Protein AF-A0A6F8TDX7-F1 (afdb_monomer)

Structure (mmCIF, N/CA/C/O backbone):
data_AF-A0A6F8TDX7-F1
#
_entry.id   AF-A0A6F8TDX7-F1
#
loop_
_atom_site.group_PDB
_atom_site.id
_atom_site.type_symbol
_atom_site.label_atom_id
_atom_site.label_alt_id
_atom_site.label_comp_id
_atom_site.label_asym_id
_atom_site.label_entity_id
_atom_site.label_seq_id
_atom_site.pdbx_PDB_ins_code
_atom_site.Cartn_x
_atom_site.Cartn_y
_atom_site.Cartn_z
_atom_site.occupancy
_atom_site.B_iso_or_equiv
_atom_site.auth_seq_id
_atom_site.auth_comp_id
_atom_site.auth_asym_id
_atom_site.auth_atom_id
_atom_site.pdbx_PDB_model_num
ATOM 1 N N . MET A 1 1 ? -5.948 15.419 -8.440 1.00 60.44 1 MET A N 1
ATOM 2 C CA . MET A 1 1 ? -5.356 14.164 -7.933 1.00 60.44 1 MET A CA 1
ATOM 3 C C . MET A 1 1 ? -5.676 13.058 -8.921 1.00 60.44 1 MET A C 1
ATOM 5 O O . MET A 1 1 ? -6.829 12.977 -9.316 1.00 60.44 1 MET A O 1
ATOM 9 N N . ASN A 1 2 ? -4.688 12.266 -9.343 1.00 82.44 2 ASN A N 1
ATOM 10 C CA . ASN A 1 2 ? -4.920 11.080 -10.170 1.00 82.44 2 ASN A CA 1
ATOM 11 C C . ASN A 1 2 ? -4.604 9.845 -9.317 1.00 82.44 2 ASN A C 1
ATOM 13 O O . ASN A 1 2 ? -3.468 9.708 -8.871 1.00 82.44 2 ASN A O 1
ATOM 17 N N . VAL A 1 3 ? -5.628 9.042 -9.024 1.00 92.38 3 VAL A N 1
ATOM 18 C CA . VAL A 1 3 ? -5.518 7.770 -8.299 1.00 92.38 3 VAL A CA 1
ATOM 19 C C . VAL A 1 3 ? -5.311 6.690 -9.349 1.00 92.38 3 VAL A C 1
ATOM 21 O O . VAL A 1 3 ? -6.146 6.545 -10.242 1.00 92.38 3 VAL A O 1
ATOM 24 N N . ASP A 1 4 ? -4.206 5.953 -9.264 1.00 96.38 4 ASP A N 1
ATOM 25 C CA . ASP A 1 4 ? -3.903 4.907 -10.239 1.00 96.38 4 ASP A CA 1
ATOM 26 C C . ASP A 1 4 ? -4.340 3.506 -9.773 1.00 96.38 4 ASP A C 1
ATOM 28 O O . ASP A 1 4 ? -4.879 3.300 -8.683 1.00 96.38 4 ASP A O 1
ATOM 32 N N . ALA A 1 5 ? -4.124 2.507 -10.629 1.00 97.50 5 ALA A N 1
ATOM 33 C CA . ALA A 1 5 ? -4.516 1.130 -10.348 1.00 97.50 5 ALA A CA 1
ATOM 34 C C . ALA A 1 5 ? -3.812 0.522 -9.119 1.00 97.50 5 ALA A C 1
ATOM 36 O O . ALA A 1 5 ? -4.362 -0.384 -8.492 1.00 97.50 5 ALA A O 1
ATOM 37 N N . ILE A 1 6 ? -2.607 0.984 -8.772 1.00 97.44 6 ILE A N 1
ATOM 38 C CA . ILE A 1 6 ? -1.903 0.530 -7.569 1.00 97.44 6 ILE A CA 1
ATOM 39 C C . ILE A 1 6 ? -2.558 1.145 -6.338 1.00 97.44 6 ILE A C 1
ATOM 41 O O . ILE A 1 6 ? -2.807 0.432 -5.368 1.00 97.44 6 ILE A O 1
ATOM 45 N N . ASP A 1 7 ? -2.895 2.431 -6.389 1.00 96.38 7 ASP A N 1
ATOM 46 C CA . ASP A 1 7 ? -3.587 3.103 -5.291 1.00 96.38 7 ASP A CA 1
ATOM 47 C C . ASP A 1 7 ? -4.947 2.445 -5.001 1.00 96.38 7 ASP A C 1
ATOM 49 O O . ASP A 1 7 ? -5.283 2.200 -3.845 1.00 96.38 7 ASP A O 1
ATOM 53 N N . LEU A 1 8 ? -5.693 2.052 -6.040 1.00 96.75 8 LEU A N 1
ATOM 54 C CA . LEU A 1 8 ? -6.944 1.300 -5.878 1.00 96.75 8 LEU A CA 1
ATOM 55 C C . LEU A 1 8 ? -6.733 -0.071 -5.216 1.00 96.75 8 LEU A C 1
ATOM 57 O O . LEU A 1 8 ? -7.545 -0.482 -4.387 1.00 96.75 8 LEU A O 1
ATOM 61 N N . LYS A 1 9 ? -5.644 -0.780 -5.541 1.00 97.31 9 LYS A N 1
ATOM 62 C CA . LYS A 1 9 ? -5.294 -2.046 -4.874 1.00 97.31 9 LYS A CA 1
ATOM 63 C C . LYS A 1 9 ? -4.923 -1.829 -3.410 1.00 97.31 9 LYS A C 1
ATOM 65 O O . LYS A 1 9 ? -5.371 -2.596 -2.565 1.00 97.31 9 LYS A O 1
ATOM 70 N N . ILE A 1 10 ? -4.148 -0.784 -3.115 1.00 95.62 10 ILE A N 1
ATOM 71 C CA . ILE A 1 10 ? -3.806 -0.385 -1.744 1.00 95.62 10 ILE A CA 1
ATOM 72 C C . ILE A 1 10 ? -5.084 -0.150 -0.934 1.00 95.62 10 ILE A C 1
ATOM 74 O O . ILE A 1 10 ? -5.245 -0.727 0.139 1.00 95.62 10 ILE A O 1
ATOM 78 N N . LEU A 1 11 ? -6.012 0.648 -1.470 1.00 94.75 11 LEU A N 1
ATOM 79 C CA . LEU A 1 11 ? -7.288 0.937 -0.816 1.00 94.75 11 LEU A CA 1
ATOM 80 C C . LEU A 1 11 ? -8.105 -0.332 -0.594 1.00 94.75 11 LEU A C 1
ATOM 82 O O . LEU A 1 11 ? -8.619 -0.523 0.502 1.00 94.75 11 LEU A O 1
ATOM 86 N N . LYS A 1 12 ? -8.172 -1.218 -1.592 1.00 95.94 12 LYS A N 1
ATOM 87 C CA . LYS A 1 12 ? -8.859 -2.504 -1.464 1.00 95.94 12 LYS A CA 1
ATOM 88 C C . LYS A 1 12 ? -8.288 -3.345 -0.320 1.00 95.94 12 LYS A C 1
ATOM 90 O O . LYS A 1 12 ? -9.039 -3.757 0.553 1.00 95.94 12 LYS A O 1
ATOM 95 N N . TYR A 1 13 ? -6.972 -3.552 -0.281 1.00 96.12 13 TYR A N 1
ATOM 96 C CA . TYR A 1 13 ? -6.354 -4.355 0.777 1.00 96.12 13 TYR A CA 1
ATOM 97 C C . TYR A 1 13 ? -6.519 -3.732 2.167 1.00 96.12 13 TYR A C 1
ATOM 99 O O . TYR A 1 13 ? -6.744 -4.458 3.130 1.00 96.12 13 TYR A O 1
ATOM 107 N N . LEU A 1 14 ? -6.452 -2.403 2.280 1.00 92.06 14 LEU A N 1
ATOM 108 C CA . LEU A 1 14 ? -6.681 -1.706 3.547 1.00 92.06 14 LEU A CA 1
ATOM 109 C C . LEU A 1 14 ? -8.151 -1.735 3.987 1.00 92.06 14 LEU A C 1
ATOM 111 O O . LEU A 1 14 ? -8.416 -1.823 5.184 1.00 92.06 14 LEU A O 1
ATOM 115 N N . GLN A 1 15 ? -9.100 -1.684 3.048 1.00 91.50 15 GLN A N 1
ATOM 116 C CA . GLN A 1 15 ? -10.525 -1.866 3.337 1.00 91.50 15 GLN A CA 1
ATOM 117 C C . GLN A 1 15 ? -10.824 -3.296 3.799 1.00 91.50 15 GLN A C 1
ATOM 119 O O . GLN A 1 15 ? -11.572 -3.476 4.758 1.00 91.50 15 GLN A O 1
ATOM 124 N N . ASP A 1 16 ? -10.206 -4.292 3.161 1.00 93.62 16 ASP A N 1
ATOM 125 C CA . ASP A 1 16 ? -10.363 -5.704 3.516 1.00 93.62 16 ASP A CA 1
ATOM 126 C C . ASP A 1 16 ? -9.678 -6.026 4.862 1.00 93.62 16 ASP A C 1
ATOM 128 O O . ASP A 1 16 ? -10.211 -6.783 5.676 1.00 93.62 16 ASP A O 1
ATOM 132 N N . ASN A 1 17 ? -8.501 -5.443 5.125 1.00 90.94 17 ASN A N 1
ATOM 133 C CA . ASN A 1 17 ? -7.751 -5.619 6.367 1.00 90.94 17 ASN A CA 1
ATOM 134 C C . ASN A 1 17 ? -6.925 -4.372 6.739 1.00 90.94 17 ASN A C 1
ATOM 136 O O . ASN A 1 17 ? -5.750 -4.235 6.393 1.00 90.94 17 ASN A O 1
ATOM 140 N N . ALA A 1 18 ? -7.502 -3.509 7.575 1.00 88.06 18 ALA A N 1
ATOM 141 C CA . ALA A 1 18 ? -6.844 -2.294 8.062 1.00 88.06 18 ALA A CA 1
ATOM 142 C C . ALA A 1 18 ? -5.656 -2.541 9.023 1.00 88.06 18 ALA A C 1
ATOM 144 O O . ALA A 1 18 ? -5.024 -1.585 9.469 1.00 88.06 18 ALA A O 1
ATOM 145 N N . ARG A 1 19 ? -5.359 -3.799 9.388 1.00 87.88 19 ARG A N 1
ATOM 146 C CA . ARG A 1 19 ? -4.227 -4.156 10.266 1.00 87.88 19 ARG A CA 1
ATOM 147 C C . ARG A 1 19 ? -2.945 -4.493 9.506 1.00 87.88 19 ARG A C 1
ATOM 149 O O . ARG A 1 19 ? -1.938 -4.745 10.162 1.00 87.88 19 ARG A O 1
ATOM 156 N N . LEU A 1 20 ? -2.978 -4.513 8.171 1.00 90.88 20 LEU A N 1
ATOM 157 C CA . LEU A 1 20 ? -1.787 -4.750 7.359 1.00 90.88 20 LEU A CA 1
ATOM 158 C C . LEU A 1 20 ? -0.714 -3.706 7.676 1.00 90.88 20 LEU A C 1
ATOM 160 O O . LEU A 1 20 ? -0.959 -2.497 7.658 1.00 90.88 20 LEU A O 1
ATOM 164 N N . SER A 1 21 ? 0.495 -4.180 7.943 1.00 89.88 21 SER A N 1
ATOM 165 C CA . SER A 1 21 ? 1.669 -3.324 8.013 1.00 89.88 21 SER A CA 1
ATOM 166 C C . SER A 1 21 ? 2.004 -2.756 6.631 1.00 89.88 21 SER A C 1
ATOM 168 O O . SER A 1 21 ? 1.644 -3.311 5.593 1.00 89.88 21 SER A O 1
ATOM 170 N N . ASN A 1 22 ? 2.770 -1.662 6.602 1.00 88.75 22 ASN A N 1
ATOM 171 C CA . ASN A 1 22 ? 3.261 -1.102 5.339 1.00 88.75 22 ASN A CA 1
ATOM 172 C C . ASN A 1 22 ? 4.129 -2.092 4.547 1.00 88.75 22 ASN A C 1
ATOM 174 O O . ASN A 1 22 ? 4.199 -1.972 3.328 1.00 88.75 22 ASN A O 1
ATOM 178 N N . GLN A 1 23 ? 4.789 -3.042 5.221 1.00 94.25 23 GLN A N 1
ATOM 179 C CA . GLN A 1 23 ? 5.583 -4.077 4.561 1.00 94.25 23 GLN A CA 1
ATOM 180 C C . GLN A 1 23 ? 4.675 -5.109 3.884 1.00 94.25 23 GLN A C 1
ATOM 182 O O . GLN A 1 23 ? 4.809 -5.326 2.686 1.00 94.25 23 GLN A O 1
ATOM 187 N N . GLU A 1 24 ? 3.698 -5.661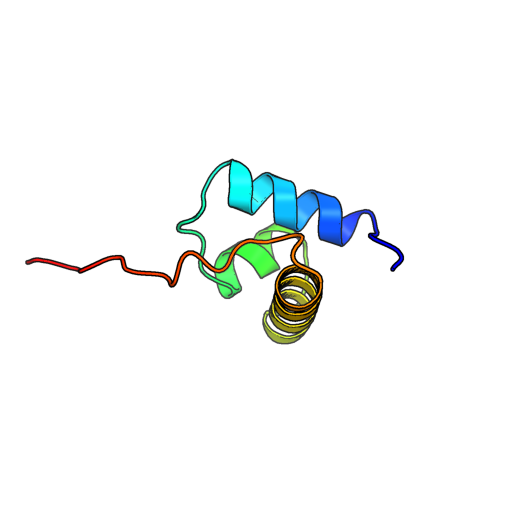 4.608 1.00 96.38 24 GLU A N 1
ATOM 188 C CA . GLU A 1 24 ?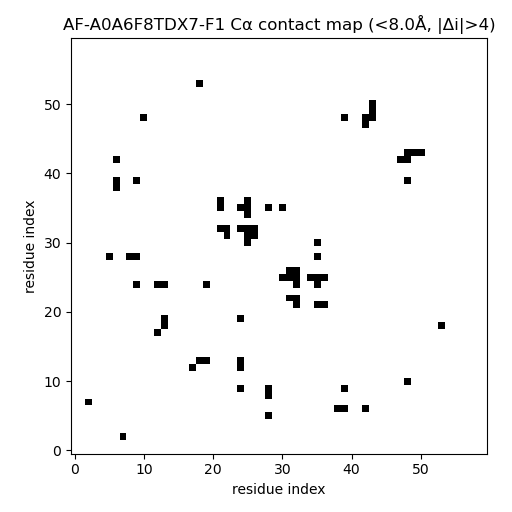 2.743 -6.627 4.043 1.00 96.38 24 GLU A CA 1
ATOM 189 C C . GLU A 1 24 ? 1.941 -6.014 2.891 1.00 96.38 24 GLU A C 1
ATOM 191 O O . GLU A 1 24 ? 1.742 -6.638 1.851 1.00 96.38 24 GLU A O 1
ATOM 196 N N . LEU A 1 25 ? 1.515 -4.758 3.046 1.00 95.94 25 LEU A N 1
ATOM 197 C CA . LEU A 1 25 ? 0.813 -4.031 1.997 1.00 95.94 25 LEU A CA 1
ATOM 198 C C . LEU A 1 25 ? 1.690 -3.846 0.752 1.00 95.94 25 LEU A C 1
ATOM 200 O O . LEU A 1 2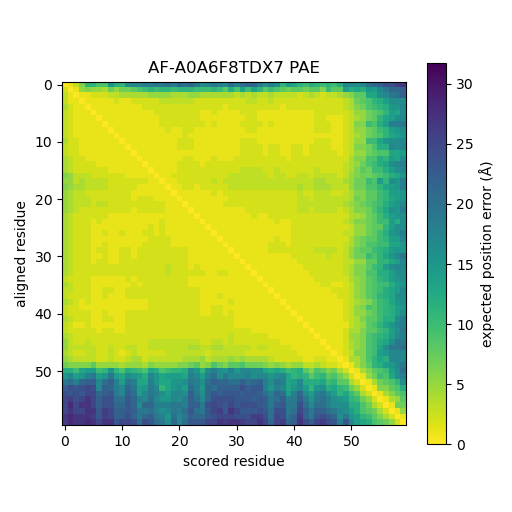5 ? 1.191 -4.001 -0.360 1.00 95.94 25 LEU A O 1
ATOM 204 N N . ALA A 1 26 ? 2.981 -3.542 0.929 1.00 97.75 26 ALA A N 1
ATOM 205 C CA . ALA A 1 26 ? 3.928 -3.386 -0.170 1.00 97.75 26 ALA A CA 1
ATOM 206 C C . ALA A 1 26 ? 4.144 -4.701 -0.930 1.00 97.75 26 ALA A C 1
ATOM 208 O O . ALA A 1 26 ? 4.119 -4.696 -2.163 1.00 97.75 26 ALA A O 1
ATOM 209 N N . ASP A 1 27 ? 4.264 -5.814 -0.205 1.00 98.25 27 ASP A N 1
ATOM 210 C CA . ASP A 1 27 ? 4.404 -7.149 -0.786 1.00 98.25 27 ASP A CA 1
ATOM 211 C C . ASP A 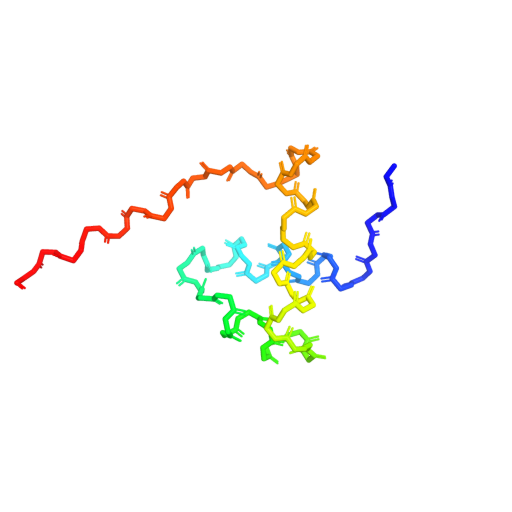1 27 ? 3.159 -7.511 -1.624 1.00 98.25 27 ASP A C 1
ATOM 213 O O . ASP A 1 27 ? 3.278 -7.957 -2.768 1.00 98.25 27 ASP A O 1
ATOM 217 N N . LEU A 1 28 ? 1.952 -7.217 -1.118 1.00 97.94 28 LEU A N 1
ATOM 218 C CA . LEU A 1 28 ? 0.673 -7.473 -1.801 1.00 97.94 28 LEU A CA 1
ATOM 219 C C . LEU A 1 28 ? 0.476 -6.673 -3.100 1.00 97.94 28 LEU A C 1
ATOM 221 O O . LEU A 1 28 ? -0.267 -7.105 -3.990 1.00 97.94 28 LEU A O 1
ATOM 225 N N . VAL A 1 29 ? 1.104 -5.499 -3.216 1.00 97.62 29 VAL A N 1
ATOM 226 C CA . VAL A 1 29 ? 1.015 -4.637 -4.410 1.00 97.62 29 VAL A CA 1
ATOM 227 C C . VAL A 1 29 ? 2.291 -4.632 -5.252 1.00 97.62 29 VAL A C 1
ATOM 229 O O . VAL A 1 29 ? 2.368 -3.879 -6.223 1.00 97.62 29 VAL A O 1
ATOM 232 N N . ASN A 1 30 ? 3.252 -5.501 -4.924 1.00 97.88 30 ASN A N 1
ATOM 233 C CA . ASN A 1 30 ? 4.540 -5.643 -5.600 1.00 97.88 30 ASN A CA 1
ATOM 234 C C . ASN A 1 30 ? 5.316 -4.315 -5.696 1.00 97.88 30 ASN A C 1
ATOM 236 O O . ASN A 1 30 ? 5.738 -3.882 -6.771 1.00 97.88 30 ASN A O 1
ATOM 240 N N . LEU A 1 31 ? 5.463 -3.643 -4.554 1.00 98.06 31 LEU A N 1
ATOM 241 C CA . LEU A 1 31 ? 6.254 -2.428 -4.397 1.00 98.06 31 LEU A CA 1
ATOM 242 C C . LEU A 1 31 ? 7.316 -2.604 -3.314 1.00 98.06 31 LEU A C 1
ATOM 244 O O . LEU A 1 31 ? 7.210 -3.454 -2.438 1.00 98.06 31 LEU A O 1
ATOM 248 N N . SER A 1 32 ? 8.316 -1.722 -3.316 1.00 97.75 32 SER A N 1
ATOM 249 C CA . SER A 1 32 ? 9.121 -1.532 -2.113 1.00 97.75 32 SER A CA 1
ATOM 250 C C . SER A 1 32 ? 8.272 -0.916 -0.994 1.00 97.75 32 SER A C 1
ATOM 252 O O . SER A 1 32 ? 7.359 -0.120 -1.248 1.00 97.75 32 SER A O 1
ATOM 254 N N . ALA A 1 33 ? 8.626 -1.203 0.260 1.00 94.94 33 ALA A N 1
ATOM 255 C CA . ALA A 1 33 ? 7.974 -0.604 1.426 1.00 94.94 33 ALA A CA 1
ATOM 256 C C . ALA A 1 33 ? 7.980 0.935 1.383 1.00 94.94 33 ALA A C 1
ATOM 258 O O . ALA A 1 33 ? 6.981 1.575 1.709 1.00 94.94 33 ALA A O 1
ATOM 259 N N . SER A 1 34 ? 9.074 1.547 0.913 1.00 96.44 34 SER A N 1
ATOM 260 C CA . SER A 1 34 ? 9.180 3.005 0.773 1.00 96.44 34 SER A CA 1
ATOM 261 C C . SER A 1 34 ? 8.232 3.573 -0.291 1.00 96.44 34 SER A C 1
ATOM 263 O O . SER A 1 34 ? 7.606 4.611 -0.058 1.00 96.44 34 SER A O 1
ATOM 265 N N . ALA A 1 35 ? 8.080 2.895 -1.434 1.00 96.62 35 ALA A N 1
ATOM 266 C CA . ALA A 1 35 ? 7.165 3.309 -2.494 1.00 96.62 35 ALA A CA 1
ATOM 267 C C . ALA A 1 35 ? 5.699 3.164 -2.061 1.00 96.62 35 ALA A C 1
ATOM 269 O O . ALA A 1 35 ? 4.904 4.083 -2.277 1.00 96.62 35 ALA A O 1
ATOM 270 N N . CYS A 1 36 ? 5.357 2.058 -1.394 1.00 96.81 36 CYS A N 1
ATOM 271 C CA . CYS A 1 36 ? 4.025 1.839 -0.837 1.00 96.81 36 CYS A CA 1
ATOM 272 C C . CYS A 1 36 ? 3.682 2.898 0.221 1.00 96.81 36 CYS A C 1
ATOM 274 O O . CYS A 1 36 ? 2.642 3.548 0.135 1.00 96.81 36 CYS A O 1
ATOM 276 N N . HIS A 1 37 ? 4.598 3.161 1.159 1.00 94.88 37 HIS A N 1
ATOM 277 C CA . HIS A 1 37 ? 4.401 4.172 2.197 1.00 94.88 37 HIS A CA 1
ATOM 278 C C . HIS A 1 37 ? 4.172 5.574 1.614 1.00 94.88 37 HIS A C 1
ATOM 280 O O . HIS A 1 37 ? 3.274 6.287 2.061 1.00 94.88 37 HIS A O 1
ATOM 286 N N . ARG A 1 38 ? 4.922 5.969 0.573 1.00 96.06 38 ARG A N 1
ATOM 287 C CA . ARG A 1 38 ? 4.712 7.260 -0.103 1.00 96.06 38 ARG A CA 1
ATOM 288 C C . ARG A 1 38 ? 3.305 7.370 -0.695 1.00 96.06 38 ARG A C 1
ATOM 290 O O . ARG A 1 38 ? 2.688 8.425 -0.575 1.00 96.06 38 ARG A O 1
ATOM 297 N N . ARG A 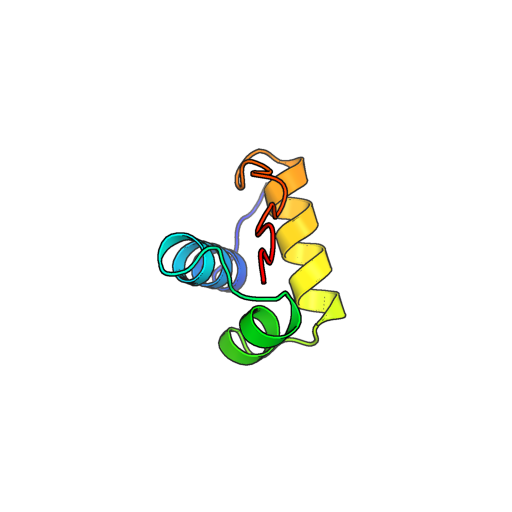1 39 ? 2.801 6.303 -1.320 1.00 95.75 39 ARG A N 1
ATOM 298 C CA . ARG A 1 39 ? 1.447 6.265 -1.894 1.00 95.75 39 ARG A CA 1
ATOM 299 C C . ARG A 1 39 ? 0.372 6.354 -0.819 1.00 95.75 39 ARG A C 1
ATOM 301 O O . ARG A 1 39 ? -0.474 7.238 -0.905 1.00 95.75 39 ARG A O 1
ATOM 308 N N . VAL A 1 40 ? 0.468 5.540 0.236 1.00 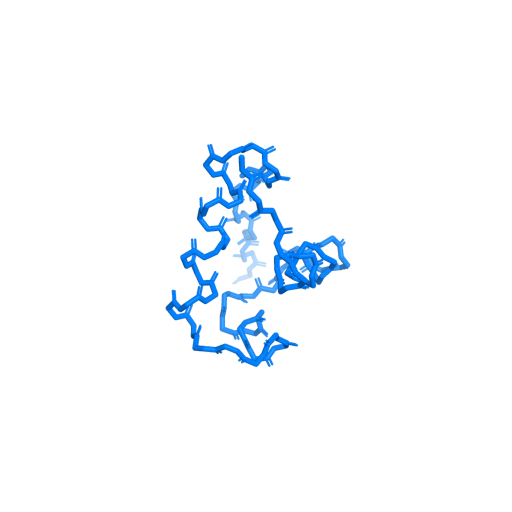93.75 40 VAL A N 1
ATOM 309 C CA . VAL A 1 40 ? -0.431 5.621 1.401 1.00 93.75 40 VAL A CA 1
ATOM 310 C C . VAL A 1 40 ? -0.440 7.039 1.967 1.00 93.75 40 VAL A C 1
ATOM 312 O O . VAL A 1 40 ? -1.506 7.618 2.152 1.00 93.75 40 VAL A O 1
ATOM 315 N N . LYS A 1 41 ? 0.735 7.660 2.131 1.00 93.31 41 LYS A N 1
ATOM 316 C CA . LYS A 1 41 ? 0.834 9.028 2.644 1.00 93.31 41 LYS A CA 1
ATOM 317 C C . LYS A 1 41 ? 0.139 10.054 1.750 1.00 93.31 41 LYS A C 1
ATOM 319 O O . LYS A 1 41 ? -0.478 10.991 2.257 1.00 93.31 41 LYS A O 1
ATOM 324 N N . ILE A 1 42 ? 0.241 9.901 0.430 1.00 94.38 42 ILE A N 1
ATOM 325 C CA . ILE A 1 42 ? -0.477 10.746 -0.530 1.00 94.38 42 ILE A CA 1
ATOM 326 C C . ILE A 1 42 ? -1.988 10.540 -0.378 1.00 94.38 42 ILE A C 1
ATOM 328 O O . ILE A 1 42 ? -2.707 11.527 -0.252 1.00 94.38 42 ILE A O 1
ATOM 332 N N . LEU A 1 43 ? -2.469 9.298 -0.322 1.00 92.50 43 LEU A N 1
ATOM 333 C CA . LEU A 1 43 ? -3.894 8.997 -0.144 1.00 92.50 43 LEU A CA 1
ATOM 334 C C . LEU A 1 43 ? -4.447 9.573 1.172 1.00 92.50 43 LEU A C 1
ATOM 336 O O . LEU A 1 43 ? -5.511 10.188 1.164 1.00 92.50 43 LEU A O 1
ATOM 340 N N . GLU A 1 44 ? -3.699 9.472 2.273 1.00 92.25 44 GLU A N 1
ATOM 341 C CA . GLU A 1 44 ? -4.029 10.117 3.554 1.00 92.25 44 GLU A CA 1
ATOM 342 C C . GLU A 1 44 ? -4.081 11.646 3.444 1.00 92.25 44 GLU A C 1
ATOM 344 O O . GLU A 1 44 ? -5.026 12.284 3.899 1.00 92.25 44 GLU A O 1
ATOM 349 N N . THR A 1 45 ? -3.060 12.252 2.830 1.00 92.81 45 THR A N 1
ATOM 350 C CA . THR A 1 45 ? -2.933 13.720 2.730 1.00 92.81 45 THR A CA 1
ATOM 351 C C . THR A 1 45 ? -4.067 14.327 1.907 1.00 92.81 45 THR A C 1
ATOM 353 O O . THR A 1 45 ? -4.423 15.485 2.097 1.00 92.81 45 THR A O 1
ATOM 356 N N . ASN A 1 46 ? -4.653 13.539 1.007 1.00 91.31 46 ASN A N 1
ATOM 357 C CA . ASN A 1 46 ? -5.781 13.950 0.179 1.00 91.31 46 ASN A CA 1
ATOM 358 C C . ASN A 1 46 ? -7.136 13.519 0.747 1.00 91.31 46 ASN A C 1
ATOM 360 O O . ASN A 1 46 ? -8.146 13.657 0.064 1.00 91.31 46 ASN A O 1
ATOM 364 N N . GLY A 1 47 ? -7.163 13.004 1.980 1.00 90.38 47 GLY A N 1
ATOM 365 C CA . GLY A 1 47 ? -8.389 12.608 2.670 1.00 90.38 47 GLY A CA 1
ATOM 366 C C . GLY A 1 47 ? -9.073 11.373 2.082 1.00 90.38 47 GLY A C 1
ATOM 367 O O . GLY A 1 47 ? -10.227 11.120 2.405 1.00 90.38 47 GLY A O 1
ATOM 368 N N . ILE A 1 48 ? -8.390 10.609 1.221 1.00 89.88 48 ILE A N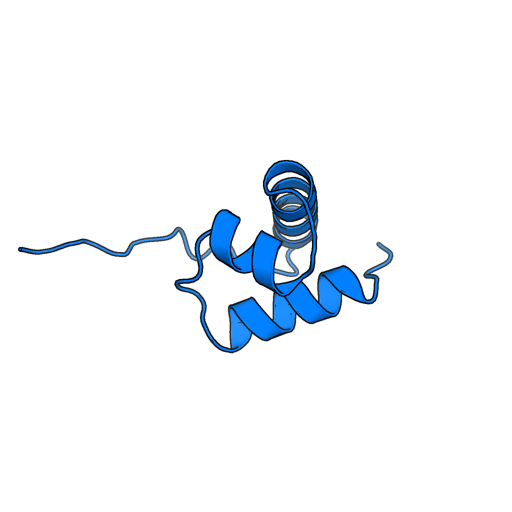 1
ATOM 369 C CA . ILE A 1 48 ? -8.919 9.361 0.647 1.00 89.88 48 ILE A CA 1
ATOM 370 C C . ILE A 1 48 ? -8.840 8.234 1.684 1.00 89.88 48 ILE A C 1
ATOM 372 O O . ILE A 1 48 ? -9.735 7.398 1.765 1.00 89.88 48 ILE A O 1
ATOM 376 N N . ILE A 1 49 ? -7.774 8.225 2.488 1.00 89.06 49 ILE A N 1
ATOM 377 C CA . ILE A 1 49 ? -7.657 7.377 3.676 1.00 89.06 49 ILE A CA 1
ATOM 378 C C . ILE A 1 49 ? -7.841 8.272 4.895 1.00 89.06 49 ILE A C 1
ATOM 380 O O . ILE A 1 49 ? -7.064 9.203 5.111 1.00 89.06 49 ILE A O 1
ATOM 384 N N . GLU A 1 50 ? -8.848 7.978 5.711 1.00 82.31 50 GLU A N 1
ATOM 385 C CA . GLU A 1 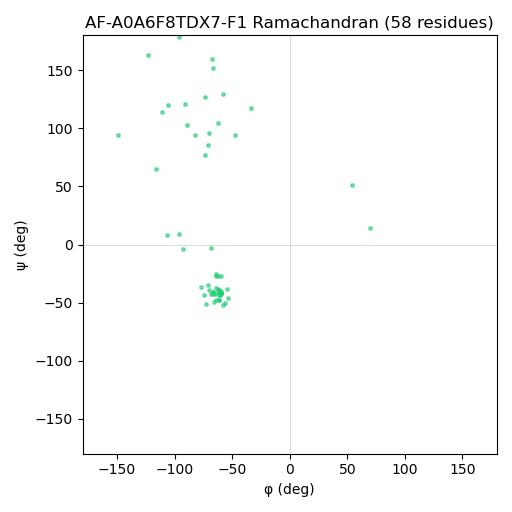50 ? -8.960 8.591 7.027 1.00 82.31 50 GLU A CA 1
ATOM 386 C C . GLU A 1 50 ? -7.904 7.970 7.945 1.00 82.31 50 GLU A C 1
ATOM 388 O O . GLU A 1 50 ? -7.794 6.747 8.056 1.00 82.31 50 GLU A O 1
ATOM 393 N N . ASN A 1 51 ? -7.092 8.811 8.587 1.00 64.69 51 ASN A N 1
ATOM 394 C CA . ASN A 1 51 ? -6.046 8.354 9.493 1.00 64.69 51 ASN A CA 1
ATOM 395 C C . ASN A 1 51 ? -6.688 7.856 10.797 1.00 64.69 51 ASN A C 1
ATOM 397 O O . ASN A 1 51 ? -6.667 8.533 11.828 1.00 64.69 51 ASN A O 1
ATOM 401 N N . ILE A 1 52 ? -7.264 6.653 10.770 1.00 55.81 52 ILE A N 1
ATOM 402 C CA . ILE A 1 52 ? -7.514 5.889 11.985 1.00 55.81 52 ILE A CA 1
ATOM 403 C C . ILE A 1 52 ? -6.132 5.453 12.440 1.00 55.81 52 ILE A C 1
ATOM 405 O O . ILE A 1 52 ? -5.638 4.395 12.050 1.00 55.81 52 ILE A O 1
ATOM 409 N N . LYS A 1 53 ? -5.473 6.337 13.202 1.00 54.88 53 LYS A N 1
ATOM 410 C CA . LYS A 1 53 ? -4.212 6.071 13.892 1.00 54.88 53 LYS A CA 1
ATOM 411 C C . LYS A 1 53 ? -4.219 4.616 14.317 1.00 54.88 53 LYS A C 1
ATOM 413 O O . LYS A 1 53 ? -5.089 4.232 15.099 1.00 54.88 53 LYS A O 1
ATOM 418 N N . GLN A 1 54 ? -3.279 3.842 13.781 1.00 47.44 54 GLN A N 1
ATOM 419 C CA . GLN A 1 54 ? -3.027 2.465 14.170 1.00 47.44 54 GLN A CA 1
ATOM 420 C C . GLN A 1 54 ? -2.966 2.393 15.699 1.00 47.44 54 GLN A C 1
ATOM 422 O O . GLN A 1 54 ? -1.946 2.674 16.321 1.00 47.44 54 GLN A O 1
ATOM 427 N N . LYS A 1 55 ? -4.098 2.083 16.323 1.00 39.44 55 LYS A N 1
ATOM 428 C CA . LYS A 1 55 ? -4.212 1.865 17.756 1.00 39.44 55 LYS A CA 1
ATOM 429 C C . LYS A 1 55 ? -4.619 0.420 17.938 1.00 39.44 55 LYS A C 1
ATOM 431 O O . LYS A 1 55 ? -5.702 0.120 18.430 1.00 39.44 55 LYS A O 1
ATOM 436 N N . LEU A 1 56 ? -3.728 -0.483 17.541 1.00 37.72 56 LEU A N 1
ATOM 437 C CA . LEU A 1 56 ? -3.728 -1.802 18.143 1.00 37.72 56 LEU A CA 1
ATOM 438 C C . LEU A 1 56 ? -2.949 -1.675 19.450 1.00 37.72 56 LEU A C 1
ATOM 440 O O . LEU A 1 56 ? -1.724 -1.715 19.488 1.00 37.72 56 LEU A O 1
ATOM 444 N N . ILE A 1 57 ? -3.695 -1.445 20.529 1.00 37.81 57 ILE A N 1
ATOM 445 C CA . ILE A 1 57 ? -3.210 -1.705 21.877 1.00 37.81 57 ILE A CA 1
ATOM 446 C C . ILE A 1 57 ? -2.947 -3.213 21.920 1.00 37.81 57 ILE A C 1
ATOM 448 O O . ILE A 1 57 ? -3.896 -3.994 21.980 1.00 37.81 57 ILE A O 1
ATOM 452 N N . MET A 1 58 ? -1.686 -3.637 21.861 1.00 34.25 58 MET A N 1
ATOM 453 C CA . MET A 1 58 ? -1.335 -4.977 22.321 1.00 34.25 58 MET A CA 1
ATOM 454 C C . MET A 1 58 ? -1.474 -4.956 23.845 1.00 34.25 58 MET A C 1
ATOM 456 O O . MET A 1 58 ? -0.601 -4.463 24.552 1.00 34.25 58 MET A O 1
ATOM 460 N N . LYS A 1 59 ? -2.631 -5.400 24.347 1.00 36.47 59 LYS A N 1
ATOM 461 C CA . LYS A 1 59 ? -2.759 -5.882 25.722 1.00 36.47 59 LYS A CA 1
ATOM 462 C C . 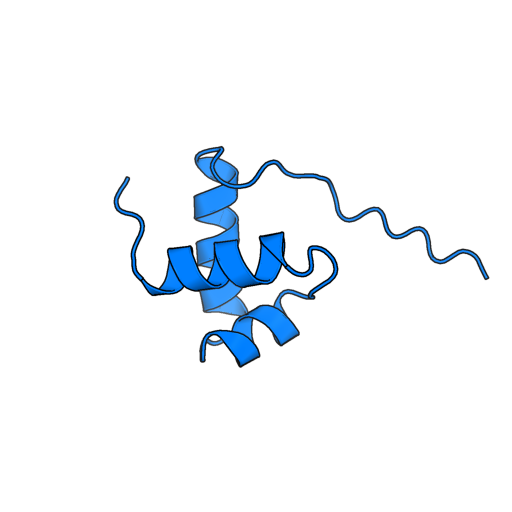LYS A 1 59 ? -2.463 -7.377 25.701 1.00 36.47 59 LYS A C 1
ATOM 464 O O . LYS A 1 59 ? -3.316 -8.143 25.259 1.00 36.47 59 LYS A O 1
ATOM 469 N N . ASN A 1 60 ? -1.263 -7.738 26.136 1.00 35.41 60 ASN A N 1
ATOM 470 C CA . ASN A 1 60 ? -0.979 -8.874 27.013 1.00 35.41 60 ASN A CA 1
ATOM 471 C C . ASN A 1 60 ? 0.402 -8.656 27.623 1.00 35.41 60 ASN A C 1
ATOM 473 O O . ASN A 1 60 ? 1.351 -8.461 26.834 1.00 35.41 60 ASN A O 1
#

Sequence (60 aa):
MNVDAIDLKILKYLQDNARLSNQELADLVNLSASACHRRVKILETNGIIENIKQKLIMKN

Nearest PDB structures (foldseek):
  4pcq-assembly1_B  TM=9.789E-01  e=3.287E-03  Mycobacterium tuberculosis H37Rv
  2cfx-assembly1_C  TM=9.749E-01  e=7.532E-03  Bacillus subtilis
  4pcq-assembly2_C  TM=9.545E-01  e=7.099E-03  Mycobacterium tuberculosis H37Rv
  2dbb-assembly1_B  TM=9.371E-01  e=1.013E-02  Pyrococcus horikoshii OT3
  7fby-assembly1_A  TM=9.446E-01  e=1.445E-02  Pyrococcus horikoshii OT3

Radius of gyration: 11.68 Å; Cα contacts (8 Å, |Δi|>4): 40; chains: 1; bounding box: 20×23×37 Å

pLDDT: mean 85.04, std 19.42, range [34.25, 98.25]

Mean predicted aligned error: 5.84 Å

InterPro domains:
  IPR000485 AsnC-type HTH domain [PR00033] (3-19)
  IPR000485 AsnC-type HTH domain [PR00033] (19-30)
  IPR000485 AsnC-type HTH domain [PR00033] (30-49)
  IPR000485 AsnC-type HTH domain [PS50956] (3-50)
  IPR011991 ArsR-like helix-turn-helix domain [cd00090] (4-50)
  IPR019885 Transcription regulator HTH, AsnC-type, conserved site [PS00519] (21-47)
  IPR036388 Winged helix-like DNA-binding domain superfamily [G3DSA:1.10.10.10] (3-52)
  IPR036390 Winged helix DNA-binding domain superfamily [SSF46785] (3-54)

Organism: Acinetobacter baumannii (NCBI:txid470)

Foldseek 3Di:
DDQDPLNVLLVVVCVVPVQDDLCNSCVSSVHPSVVSVVSVVVCCVVVVDPCPPPPPPPDD

Secondary structure (DSSP, 8-state):
----HHHHHHHHHHHH-TT--HHHHHHHTT--HHHHHHHHHHHHHTTSS-----------

Solvent-accessible surface area (backbone atoms only — not comparable to full-atom values): 3781 Å² total; per-residue (Å²): 137,88,83,50,76,64,55,53,49,53,51,49,51,40,71,78,40,74,80,61,48,58,57,59,50,6,62,77,70,75,44,55,45,69,61,37,45,53,50,53,50,50,37,37,76,70,63,74,38,76,84,72,69,89,72,79,76,83,84,128